Protein AF-A0A972XHJ5-F1 (afdb_monomer)

Foldseek 3Di:
DDDDDDDDDDPPDDPPDDDDDDDDDDPDDPVPDDDDADDPRVVVDPPVPD

Secondary structure (DSSP, 8-state):
-----PPP--TTPPSS----------SS-GGG------GGGGGG-GGG--

Mean predicted aligned error: 3.51 Å

Radius of gyration: 13.45 Å; Cα contacts (8 Å, |Δi|>4): 6; chains: 1; bounding box: 29×25×30 Å

Sequence (50 aa):
PLLCAQEIGVEGALERVVRILIHANTDKPRSAIQHVYLRGAEVLRADLHT

Structure (mmCIF, N/CA/C/O backbone):
data_AF-A0A972XHJ5-F1
#
_entry.id   AF-A0A972XHJ5-F1
#
loop_
_atom_site.group_PDB
_atom_site.id
_atom_site.type_symbol
_atom_site.label_atom_id
_atom_site.label_alt_id
_atom_site.label_comp_id
_atom_site.label_asym_id
_atom_site.label_entity_id
_atom_site.label_seq_id
_atom_site.pdbx_PDB_ins_code
_atom_site.Cartn_x
_atom_site.Cartn_y
_atom_site.Cartn_z
_atom_site.occupancy
_atom_site.B_iso_or_equiv
_atom_site.auth_seq_id
_atom_site.auth_comp_id
_atom_site.auth_asym_id
_atom_site.auth_atom_id
_atom_site.pdbx_PDB_model_num
ATOM 1 N N . PRO A 1 1 ? 13.427 7.690 -1.765 1.00 90.81 1 PRO A N 1
ATOM 2 C CA . PRO A 1 1 ? 13.173 8.492 -0.540 1.00 90.81 1 PRO A CA 1
ATOM 3 C C . PRO A 1 1 ? 11.942 7.929 0.174 1.00 90.81 1 PRO A C 1
ATOM 5 O O . PRO A 1 1 ? 11.065 7.412 -0.514 1.00 90.81 1 PRO A O 1
ATOM 8 N N . LEU A 1 2 ? 11.894 7.995 1.508 1.00 96.44 2 LEU A N 1
ATOM 9 C CA . LEU A 1 2 ? 10.752 7.534 2.302 1.00 96.44 2 LEU A CA 1
ATOM 10 C C . LEU A 1 2 ? 10.046 8.734 2.931 1.00 96.44 2 LEU A C 1
ATOM 12 O O . LEU A 1 2 ? 10.702 9.642 3.436 1.00 96.44 2 LEU A O 1
ATOM 16 N N . LEU A 1 3 ? 8.719 8.717 2.884 1.00 97.56 3 LEU A N 1
ATOM 17 C CA . LEU A 1 3 ? 7.851 9.703 3.509 1.00 97.56 3 LEU A CA 1
ATOM 18 C C . LEU A 1 3 ? 6.695 8.958 4.170 1.00 97.56 3 LEU A C 1
ATOM 20 O O . LEU A 1 3 ? 6.186 7.988 3.608 1.00 97.56 3 LEU A O 1
ATOM 24 N N . CYS A 1 4 ? 6.277 9.436 5.337 1.00 97.75 4 CYS A N 1
ATOM 25 C CA . CYS A 1 4 ? 5.074 8.969 6.010 1.00 97.75 4 CYS A CA 1
ATOM 26 C C . CYS A 1 4 ? 4.019 10.074 5.993 1.00 97.75 4 CYS A C 1
ATOM 28 O O . CYS A 1 4 ? 4.347 11.257 6.069 1.00 97.75 4 CYS A O 1
ATOM 30 N N . ALA A 1 5 ? 2.756 9.671 5.935 1.00 97.12 5 ALA A N 1
ATOM 31 C CA . ALA A 1 5 ? 1.607 10.548 6.081 1.00 97.12 5 ALA A CA 1
ATOM 32 C C . ALA A 1 5 ? 0.517 9.817 6.868 1.00 97.12 5 ALA A C 1
ATOM 34 O O . ALA A 1 5 ? 0.477 8.584 6.889 1.00 97.12 5 ALA A O 1
ATOM 35 N N . GLN A 1 6 ? -0.356 10.583 7.516 1.00 97.38 6 GLN A N 1
ATOM 36 C CA . GLN A 1 6 ? -1.561 10.037 8.120 1.00 97.38 6 GLN A CA 1
ATOM 37 C C . GLN A 1 6 ? -2.636 9.877 7.041 1.00 97.38 6 GLN A C 1
ATOM 39 O O . GLN A 1 6 ? -2.830 10.769 6.218 1.00 97.38 6 GLN A O 1
ATOM 44 N N . GLU A 1 7 ? -3.324 8.737 7.055 1.00 97.44 7 GLU A N 1
ATOM 45 C CA . GLU A 1 7 ? -4.499 8.518 6.213 1.00 97.44 7 GLU A CA 1
ATOM 46 C C . GLU A 1 7 ? -5.665 9.420 6.642 1.00 97.44 7 GLU A C 1
ATOM 48 O O . GLU A 1 7 ? -5.790 9.773 7.817 1.00 97.44 7 GLU A O 1
ATOM 53 N N . ILE A 1 8 ? -6.559 9.740 5.706 1.00 97.19 8 ILE A N 1
ATOM 54 C CA . ILE A 1 8 ? -7.822 10.406 6.025 1.00 97.19 8 ILE A CA 1
ATOM 55 C C . ILE A 1 8 ? -8.650 9.604 7.052 1.00 97.19 8 ILE A C 1
ATOM 57 O O . ILE A 1 8 ? -8.840 8.392 6.938 1.00 97.19 8 ILE A O 1
ATOM 61 N N . GLY A 1 9 ? -9.170 10.297 8.067 1.00 96.31 9 GLY A N 1
ATOM 62 C CA . GLY A 1 9 ? -10.038 9.712 9.090 1.00 96.31 9 GLY A CA 1
ATOM 63 C C . GLY A 1 9 ? -11.478 9.560 8.605 1.00 96.31 9 GLY A C 1
ATOM 64 O O . GLY A 1 9 ? -12.315 10.404 8.910 1.00 96.31 9 GLY A O 1
ATOM 65 N N . VAL A 1 10 ? -11.764 8.506 7.840 1.00 97.12 10 VAL A N 1
ATOM 66 C CA . VAL A 1 10 ? -13.122 8.189 7.364 1.00 97.12 10 VAL A CA 1
ATOM 67 C C . VAL A 1 10 ? -13.856 7.320 8.388 1.00 97.12 10 VAL A C 1
ATOM 69 O O . VAL A 1 10 ? -13.324 6.309 8.848 1.00 97.12 10 VAL A O 1
ATOM 72 N N . GLU A 1 11 ? -15.087 7.698 8.738 1.00 97.56 11 GLU A N 1
ATOM 73 C CA . GLU A 1 11 ? -15.941 6.918 9.640 1.00 97.56 11 GLU A CA 1
ATOM 74 C C . GLU A 1 11 ? -16.225 5.519 9.067 1.00 97.56 11 GLU A C 1
ATOM 76 O O . GLU A 1 11 ? -16.521 5.364 7.883 1.00 97.56 11 GLU A O 1
ATOM 81 N N . GLY A 1 12 ? -16.094 4.485 9.904 1.00 96.12 12 GLY A N 1
ATOM 82 C CA . GLY A 1 12 ? -16.266 3.088 9.491 1.00 96.12 12 GLY A CA 1
ATOM 83 C C . GLY A 1 12 ? -15.132 2.523 8.627 1.00 96.12 12 GLY A C 1
ATOM 84 O O . GLY A 1 12 ? -15.231 1.386 8.164 1.00 96.12 12 GLY A O 1
ATOM 85 N N . ALA A 1 13 ? -14.049 3.275 8.399 1.00 96.00 13 ALA A N 1
ATOM 86 C CA . ALA A 1 13 ? -12.892 2.767 7.673 1.00 96.00 13 ALA A CA 1
ATOM 87 C C . ALA A 1 13 ? -12.163 1.663 8.450 1.00 96.00 13 ALA A C 1
ATOM 89 O O . ALA A 1 13 ? -12.186 1.600 9.679 1.00 96.00 13 ALA A O 1
ATOM 90 N N . LEU A 1 14 ? -11.460 0.805 7.709 1.00 96.12 14 LEU A N 1
ATOM 91 C CA . LEU A 1 14 ? -10.669 -0.267 8.298 1.00 96.12 14 LEU A CA 1
ATOM 92 C C . LEU A 1 14 ? -9.576 0.306 9.216 1.00 96.12 14 LEU A C 1
ATOM 94 O O . LEU A 1 14 ? -8.709 1.067 8.778 1.00 96.12 14 LEU A O 1
ATOM 98 N N . GLU A 1 15 ? -9.610 -0.094 10.485 1.00 95.69 15 GLU A N 1
ATOM 99 C CA . GLU A 1 15 ? -8.658 0.353 11.498 1.00 95.69 15 GLU A CA 1
ATOM 100 C C . GLU A 1 15 ? -7.303 -0.361 11.397 1.00 95.69 15 GLU A C 1
ATOM 102 O O . GLU A 1 15 ? -7.204 -1.499 10.934 1.00 95.69 15 GLU A O 1
ATOM 107 N N . ARG A 1 16 ? -6.252 0.286 11.925 1.00 95.62 16 ARG A N 1
ATOM 108 C CA . ARG A 1 16 ? -4.890 -0.276 12.047 1.00 95.62 16 ARG A CA 1
ATOM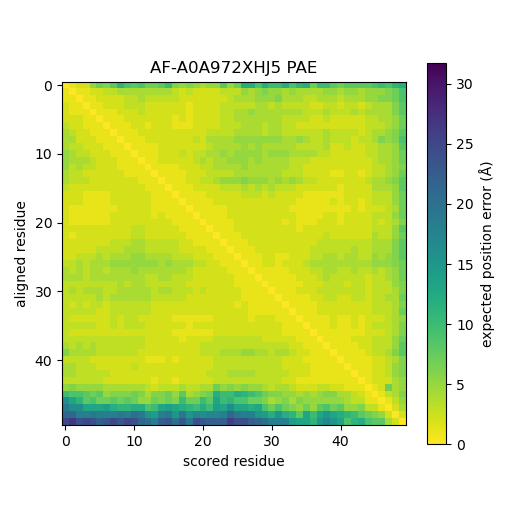 109 C C . ARG A 1 16 ? -4.311 -0.761 10.708 1.00 95.62 16 ARG A C 1
ATOM 111 O O . ARG A 1 16 ? -3.666 -1.806 10.636 1.00 95.62 16 ARG A O 1
ATOM 118 N N . VAL A 1 17 ? -4.523 0.022 9.651 1.00 96.94 17 VAL A N 1
ATOM 119 C CA . VAL A 1 17 ? -4.011 -0.258 8.303 1.00 96.94 17 VAL A CA 1
ATOM 120 C C . VAL A 1 17 ? -2.759 0.565 8.029 1.00 96.94 17 VAL A C 1
ATOM 122 O O . VAL A 1 17 ? -2.758 1.781 8.202 1.00 96.94 17 VAL A O 1
ATOM 125 N N . VAL A 1 18 ? -1.716 -0.094 7.527 1.00 97.00 18 VAL A N 1
ATOM 126 C CA . VAL A 1 18 ? -0.555 0.567 6.920 1.00 97.00 18 VAL A CA 1
ATOM 127 C C . VAL A 1 18 ? -0.678 0.437 5.407 1.00 97.00 18 VAL A C 1
ATOM 129 O O . VAL A 1 18 ? -0.808 -0.672 4.890 1.00 97.00 18 VAL A O 1
ATOM 132 N N . ARG A 1 19 ? -0.635 1.566 4.695 1.00 97.62 19 ARG A N 1
ATOM 133 C CA . ARG A 1 19 ? -0.625 1.614 3.227 1.00 97.62 19 ARG A CA 1
ATOM 134 C C . ARG A 1 19 ? 0.744 2.057 2.736 1.00 97.62 19 ARG A C 1
ATOM 136 O O . ARG A 1 19 ? 1.392 2.888 3.366 1.00 97.62 19 ARG A O 1
ATOM 143 N N . ILE A 1 20 ? 1.173 1.499 1.608 1.00 97.69 20 ILE A N 1
ATOM 144 C CA . ILE A 1 20 ? 2.458 1.822 0.990 1.00 97.69 20 ILE A CA 1
ATOM 145 C C . ILE A 1 20 ? 2.212 2.210 -0.465 1.00 97.69 20 ILE A C 1
ATOM 147 O O . ILE A 1 20 ? 1.604 1.454 -1.221 1.00 97.69 20 ILE A O 1
ATOM 151 N N . LEU A 1 21 ? 2.729 3.376 -0.853 1.00 97.31 21 LEU A N 1
ATOM 152 C CA . LEU A 1 21 ? 2.868 3.783 -2.245 1.00 97.31 21 LEU A CA 1
ATOM 153 C C . LEU A 1 21 ? 4.344 3.696 -2.630 1.00 97.31 21 LEU A C 1
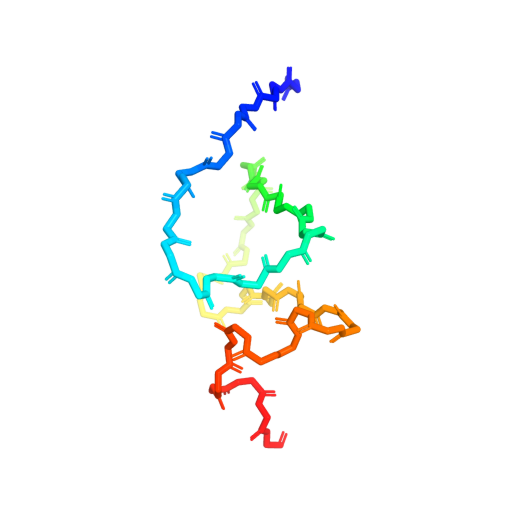ATOM 155 O O . LEU A 1 21 ? 5.198 4.289 -1.971 1.00 97.31 21 LEU A O 1
ATOM 159 N N . ILE A 1 22 ? 4.639 2.971 -3.705 1.00 97.00 22 ILE A N 1
ATOM 160 C CA . ILE A 1 22 ? 6.002 2.794 -4.208 1.00 97.00 22 ILE A CA 1
ATOM 161 C C . ILE A 1 22 ? 6.082 3.396 -5.606 1.00 97.00 22 ILE 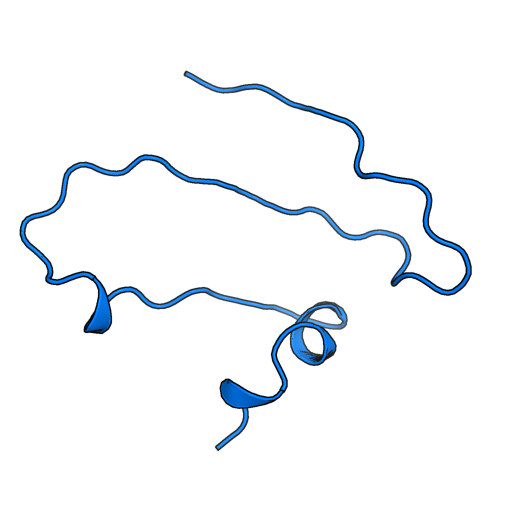A C 1
ATOM 163 O O . ILE A 1 22 ? 5.392 2.950 -6.519 1.00 97.00 22 ILE A O 1
ATOM 167 N N . HIS A 1 23 ? 6.970 4.374 -5.780 1.00 96.62 23 HIS A N 1
ATOM 168 C CA . HIS A 1 23 ? 7.462 4.738 -7.103 1.00 96.62 23 HIS A CA 1
ATOM 169 C C . HIS A 1 23 ? 8.591 3.775 -7.472 1.00 96.62 23 HIS A C 1
ATOM 171 O O . HIS A 1 23 ? 9.614 3.729 -6.789 1.00 96.62 23 HIS A O 1
ATOM 177 N N . ALA A 1 24 ? 8.394 3.001 -8.535 1.00 96.75 24 ALA A N 1
ATOM 178 C CA . ALA A 1 24 ? 9.372 2.048 -9.039 1.00 96.75 24 ALA A CA 1
ATOM 179 C C . ALA A 1 24 ? 9.626 2.304 -10.525 1.00 96.75 24 ALA A C 1
ATOM 181 O O . ALA A 1 24 ? 8.684 2.425 -11.305 1.00 96.75 24 ALA A O 1
ATOM 182 N N . ASN A 1 25 ? 10.899 2.341 -10.911 1.00 97.81 25 ASN A N 1
ATOM 183 C CA . ASN A 1 25 ? 11.28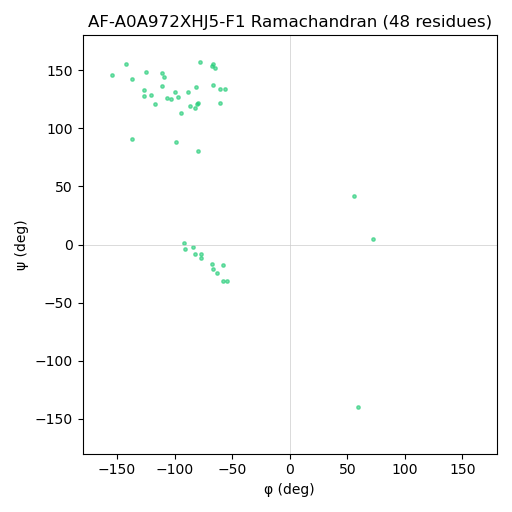4 2.278 -12.316 1.00 97.81 25 ASN A CA 1
ATOM 184 C C . ASN A 1 25 ? 11.236 0.811 -12.743 1.00 97.81 25 ASN A C 1
ATOM 186 O O . ASN A 1 25 ? 11.891 -0.035 -12.133 1.00 97.81 25 ASN A O 1
ATOM 190 N N . THR A 1 26 ? 10.428 0.493 -13.747 1.00 97.81 26 THR A N 1
ATOM 191 C CA . THR A 1 26 ? 10.264 -0.873 -14.240 1.00 97.81 26 THR A CA 1
ATOM 192 C C . THR A 1 26 ? 9.818 -0.859 -15.692 1.00 97.81 26 THR A C 1
ATOM 194 O O . THR A 1 26 ? 9.027 -0.006 -16.084 1.00 97.81 26 THR A O 1
ATOM 197 N N . ASP A 1 27 ? 10.278 -1.844 -16.461 1.00 98.12 27 ASP A N 1
ATOM 198 C CA . ASP A 1 27 ? 9.846 -2.054 -17.847 1.00 98.12 27 ASP A CA 1
ATOM 199 C C . ASP A 1 27 ? 8.542 -2.864 -17.937 1.00 98.12 27 ASP A C 1
ATOM 201 O O . ASP A 1 27 ? 8.019 -3.115 -19.024 1.00 98.12 27 ASP A O 1
ATOM 205 N N . LYS A 1 28 ? 7.996 -3.309 -16.795 1.00 98.00 28 LYS A N 1
ATOM 206 C CA . LYS A 1 28 ? 6.722 -4.028 -16.764 1.00 98.00 28 LYS A CA 1
ATOM 207 C C . LYS A 1 28 ? 5.580 -3.096 -17.183 1.00 98.00 28 LYS A C 1
ATOM 209 O O . LYS A 1 28 ? 5.499 -1.970 -16.687 1.00 98.00 28 LYS A O 1
ATOM 214 N N . PRO A 1 29 ? 4.636 -3.566 -18.018 1.00 97.81 29 PRO A N 1
ATOM 215 C CA . PRO A 1 29 ? 3.438 -2.794 -18.301 1.00 97.81 29 PRO A CA 1
ATOM 216 C C . PRO A 1 29 ? 2.606 -2.641 -17.026 1.00 97.81 29 PRO A C 1
ATOM 218 O O . PRO A 1 29 ? 2.601 -3.512 -16.154 1.00 97.81 29 PRO A O 1
ATOM 221 N N . ARG A 1 30 ? 1.836 -1.552 -16.942 1.00 94.81 30 ARG A N 1
ATOM 222 C CA . ARG A 1 30 ? 1.025 -1.246 -15.754 1.00 94.81 30 ARG A CA 1
ATOM 223 C C . ARG A 1 30 ? 0.023 -2.352 -15.396 1.00 94.81 30 ARG A C 1
ATOM 225 O O . ARG A 1 30 ? -0.234 -2.567 -14.220 1.00 94.81 30 ARG A O 1
ATOM 232 N N . SER A 1 31 ? -0.491 -3.080 -16.387 1.00 95.19 31 SER A N 1
ATOM 233 C CA . SER A 1 31 ? -1.387 -4.229 -16.190 1.00 95.19 31 SER A CA 1
ATOM 234 C C . SER A 1 31 ? -0.724 -5.432 -15.511 1.00 95.19 31 SER A C 1
ATOM 236 O O . SER A 1 31 ? -1.424 -6.263 -14.948 1.00 95.19 31 SER A O 1
ATOM 238 N N . ALA A 1 32 ? 0.607 -5.531 -15.543 1.00 96.12 32 ALA A N 1
ATOM 239 C CA . ALA A 1 32 ? 1.360 -6.608 -14.901 1.00 96.12 32 ALA A CA 1
ATOM 240 C C . ALA A 1 32 ? 1.793 -6.269 -13.462 1.00 96.12 32 ALA A C 1
ATOM 242 O O . ALA A 1 32 ? 2.490 -7.061 -12.823 1.00 96.12 32 ALA A O 1
ATOM 243 N N . ILE A 1 33 ? 1.429 -5.090 -12.947 1.00 96.00 33 ILE A N 1
ATOM 244 C CA . ILE A 1 33 ? 1.747 -4.689 -11.577 1.00 96.00 33 ILE A CA 1
ATOM 245 C C . ILE A 1 33 ? 0.754 -5.340 -10.613 1.00 96.00 33 ILE A C 1
ATOM 247 O O . ILE A 1 33 ? -0.452 -5.123 -10.693 1.00 96.00 33 ILE A O 1
ATOM 251 N N . GLN A 1 34 ? 1.280 -6.120 -9.670 1.00 93.94 34 GLN A N 1
ATOM 252 C CA . GLN A 1 34 ? 0.493 -6.763 -8.624 1.00 93.94 34 GLN A CA 1
ATOM 253 C C . GLN A 1 34 ? 0.486 -5.893 -7.368 1.00 93.94 34 GLN A C 1
ATOM 255 O O . GLN A 1 34 ? 1.512 -5.705 -6.714 1.00 93.94 34 GLN A O 1
ATOM 260 N N . HIS A 1 35 ? -0.685 -5.364 -7.027 1.00 95.31 35 HIS A N 1
ATOM 261 C CA . HIS A 1 35 ? -0.898 -4.656 -5.771 1.00 95.31 35 HIS A CA 1
ATOM 262 C C . HIS A 1 35 ? -1.269 -5.668 -4.689 1.00 95.31 35 HIS A C 1
ATOM 264 O O . HIS A 1 35 ? -2.268 -6.368 -4.821 1.00 95.31 35 HIS A O 1
ATOM 270 N N . VAL A 1 36 ? -0.460 -5.756 -3.635 1.00 94.31 36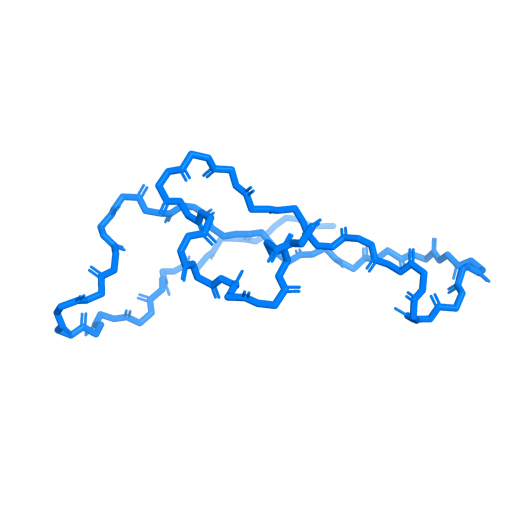 VAL A N 1
ATOM 271 C CA . VAL A 1 36 ? -0.609 -6.782 -2.597 1.00 94.31 36 VAL A CA 1
ATOM 272 C C . VAL A 1 36 ? -1.385 -6.224 -1.405 1.00 94.31 36 V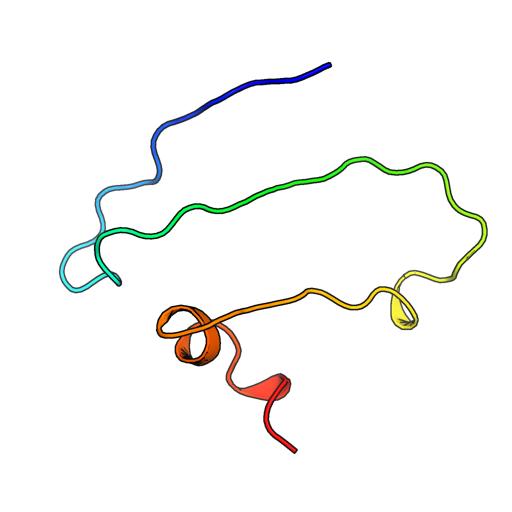AL A C 1
ATOM 274 O O . VAL A 1 36 ? -1.004 -5.203 -0.834 1.00 94.31 36 VAL A O 1
ATOM 277 N N . TYR A 1 37 ? -2.448 -6.927 -1.015 1.00 95.69 37 TYR A N 1
ATOM 278 C CA . TYR A 1 37 ? -3.265 -6.645 0.164 1.00 95.69 37 TYR A CA 1
ATOM 279 C C . TYR A 1 37 ? -3.211 -7.875 1.059 1.00 95.69 37 TYR A C 1
ATOM 281 O O . TYR A 1 37 ? -3.391 -8.987 0.581 1.00 95.69 37 TYR A O 1
ATOM 289 N N . LEU A 1 38 ? -2.893 -7.678 2.335 1.00 94.25 38 LEU A N 1
ATOM 290 C CA . LEU A 1 38 ? -2.620 -8.772 3.263 1.00 94.25 38 LEU A CA 1
ATOM 291 C C . LEU A 1 38 ? -3.527 -8.667 4.484 1.00 94.25 38 LEU A C 1
ATOM 293 O O . LEU A 1 38 ? -3.792 -7.560 4.970 1.00 94.25 38 LEU A O 1
ATOM 297 N N . ARG A 1 39 ? -3.881 -9.817 5.065 1.00 93.62 39 ARG A N 1
ATOM 298 C CA . ARG A 1 39 ? -4.627 -9.893 6.332 1.00 93.62 39 ARG A CA 1
ATOM 299 C C . ARG A 1 39 ? -5.970 -9.164 6.178 1.00 93.62 39 ARG A C 1
ATOM 301 O O . ARG A 1 39 ? -6.594 -9.208 5.128 1.00 93.62 39 ARG A O 1
ATOM 308 N N . GLY A 1 40 ? -6.393 -8.415 7.196 1.00 92.25 40 GLY A N 1
ATOM 309 C CA . GLY A 1 40 ? -7.638 -7.647 7.147 1.00 92.25 40 GLY A CA 1
ATOM 310 C C . GLY A 1 40 ? -7.725 -6.621 6.008 1.00 92.25 40 GLY A C 1
ATOM 311 O O . GLY A 1 40 ? -8.828 -6.205 5.684 1.00 92.25 40 GLY A O 1
ATOM 312 N N . ALA A 1 41 ? -6.611 -6.222 5.377 1.00 95.62 41 ALA A N 1
ATOM 313 C CA . ALA A 1 41 ? -6.634 -5.270 4.265 1.00 95.62 41 ALA A CA 1
ATOM 314 C C . ALA A 1 41 ? -7.091 -5.891 2.935 1.00 95.62 41 ALA A C 1
ATOM 316 O O . ALA A 1 41 ? -7.380 -5.149 2.000 1.00 95.62 41 ALA A O 1
ATOM 317 N N . GLU A 1 42 ? -7.194 -7.219 2.843 1.00 93.69 42 GLU A N 1
ATOM 318 C CA . GLU A 1 42 ? -7.696 -7.934 1.661 1.00 93.69 42 GLU A CA 1
ATOM 319 C C . GLU A 1 42 ? -9.087 -7.453 1.219 1.00 93.69 42 GLU A C 1
ATOM 321 O O . GLU A 1 42 ? -9.369 -7.403 0.024 1.00 93.69 42 GLU A O 1
ATOM 326 N N . VAL A 1 43 ? -9.929 -7.010 2.160 1.00 93.12 43 VAL A N 1
ATOM 327 C CA . VAL A 1 43 ? -11.276 -6.476 1.878 1.00 93.12 43 VAL A CA 1
ATOM 328 C C . VAL A 1 43 ? -11.263 -5.149 1.112 1.00 93.12 43 VAL A C 1
ATOM 330 O O . VAL A 1 43 ? -12.282 -4.751 0.555 1.00 93.12 43 VAL A O 1
ATOM 333 N N . LEU A 1 44 ? -10.125 -4.445 1.070 1.00 94.12 44 LEU A N 1
ATOM 334 C CA . LEU A 1 44 ? -9.998 -3.151 0.389 1.00 94.12 44 LEU A CA 1
ATOM 335 C C . LEU A 1 44 ? -9.895 -3.286 -1.141 1.00 94.12 44 LEU A C 1
ATOM 337 O O . LEU A 1 44 ? -9.924 -2.271 -1.838 1.00 94.12 44 LEU A O 1
ATOM 341 N N . ARG A 1 45 ? -9.766 -4.510 -1.670 1.00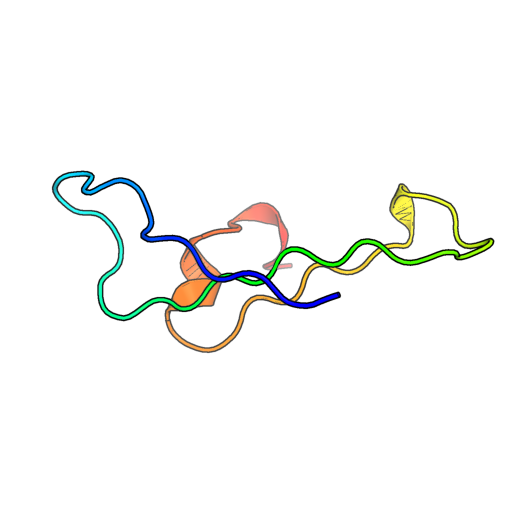 90.50 45 ARG A N 1
ATOM 342 C CA . ARG A 1 45 ? -9.764 -4.808 -3.110 1.00 90.50 45 AR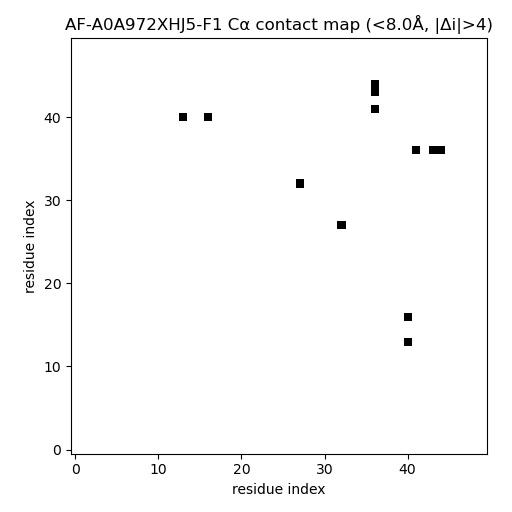G A CA 1
ATOM 343 C C . ARG A 1 45 ? -10.597 -6.045 -3.410 1.00 90.50 45 ARG A C 1
ATOM 345 O O . ARG A 1 45 ? -10.096 -7.164 -3.427 1.00 90.50 45 ARG A O 1
ATOM 352 N N . ALA A 1 46 ? -11.876 -5.816 -3.684 1.00 79.62 46 ALA A N 1
ATOM 353 C CA . ALA A 1 46 ? -12.822 -6.874 -4.023 1.00 79.62 46 ALA A CA 1
ATOM 354 C C . ALA A 1 46 ? -12.471 -7.617 -5.328 1.00 79.62 46 ALA A C 1
ATOM 356 O O . ALA A 1 46 ? -12.844 -8.770 -5.497 1.00 79.62 46 ALA A O 1
ATOM 357 N N . ASP A 1 47 ? -11.736 -6.977 -6.236 1.00 86.31 47 ASP A N 1
ATOM 358 C CA . ASP A 1 47 ? -11.342 -7.504 -7.547 1.00 86.31 47 ASP A CA 1
ATOM 359 C C . ASP A 1 47 ? -10.106 -8.418 -7.522 1.00 86.31 47 ASP A C 1
ATOM 361 O O . ASP A 1 47 ? -9.779 -9.018 -8.541 1.00 86.31 47 ASP A O 1
ATOM 365 N N . LEU A 1 48 ? -9.405 -8.525 -6.388 1.00 72.19 48 LEU A N 1
ATOM 366 C CA . LEU A 1 48 ? -8.238 -9.406 -6.243 1.00 72.19 48 LEU A CA 1
ATOM 367 C C . LEU A 1 48 ? -8.596 -10.810 -5.734 1.00 72.19 48 LEU A C 1
ATOM 369 O O . LEU A 1 48 ? -7.720 -11.668 -5.662 1.00 72.19 48 LEU A O 1
ATOM 373 N N . HIS A 1 49 ? -9.868 -11.046 -5.406 1.00 59.69 49 HIS A N 1
ATOM 374 C CA . HIS A 1 49 ? -10.380 -12.342 -4.965 1.00 59.69 49 HIS A CA 1
ATOM 375 C C . HIS A 1 49 ? -11.052 -13.058 -6.141 1.00 59.69 49 HIS A C 1
ATOM 377 O O . HIS A 1 49 ? -12.247 -12.904 -6.390 1.00 59.69 49 HIS A O 1
ATOM 383 N N . THR A 1 50 ? -10.259 -13.815 -6.8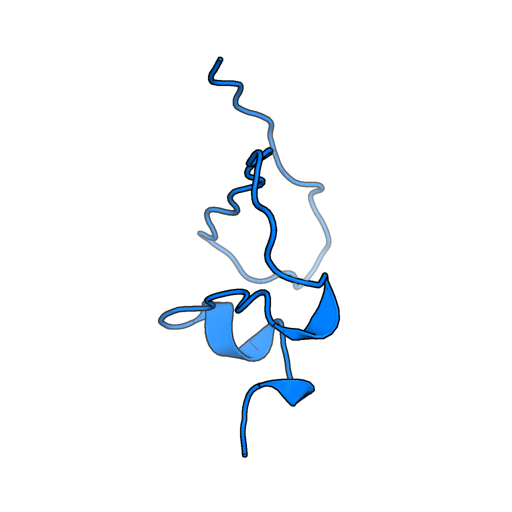98 1.00 50.91 50 THR A N 1
ATOM 384 C CA . THR A 1 50 ? -10.685 -14.884 -7.818 1.00 50.91 50 THR A CA 1
ATOM 385 C C . THR A 1 50 ? -9.616 -15.965 -7.823 1.00 50.91 50 THR A C 1
ATOM 387 O O . THR A 1 50 ? -8.420 -15.595 -7.835 1.00 50.91 50 THR A O 1
#

Solvent-accessible surface area (backbone atoms only — not comparable to full-atom values): 3962 Å² total; per-residue (Å²): 140,88,85,87,81,84,77,85,90,56,87,91,54,83,75,96,71,87,83,86,87,81,92,74,95,69,91,69,57,79,88,75,61,82,84,88,60,62,77,87,49,38,75,81,43,74,86,74,74,124

pLDDT: mean 93.32, std 9.03, range [50.91, 98.12]